Protein AF-A0AAQ2JKH9-F1 (afdb_monomer_lite)

Structure (mmCIF, N/CA/C/O backbone):
data_AF-A0AAQ2JKH9-F1
#
_entry.id   AF-A0AAQ2JKH9-F1
#
loop_
_atom_site.group_PDB
_atom_site.id
_atom_site.type_symbol
_atom_site.label_atom_id
_atom_site.label_alt_id
_atom_site.label_comp_id
_atom_site.label_asym_id
_atom_site.label_entity_id
_atom_site.label_seq_id
_atom_site.pdbx_PDB_ins_code
_atom_site.Cartn_x
_atom_site.Cartn_y
_atom_site.Cartn_z
_atom_site.occupancy
_atom_site.B_iso_or_equiv
_atom_site.auth_seq_id
_atom_site.auth_comp_id
_atom_site.auth_asym_id
_atom_site.auth_atom_id
_atom_site.pdbx_PDB_model_num
ATOM 1 N N . MET A 1 1 ? -1.095 31.215 -77.629 1.00 49.88 1 MET A N 1
ATOM 2 C CA . MET A 1 1 ? -0.410 30.015 -77.098 1.00 49.88 1 MET A CA 1
ATOM 3 C C . MET A 1 1 ? 1.066 30.360 -76.902 1.00 49.88 1 MET A C 1
ATOM 5 O O . MET A 1 1 ? 1.810 30.358 -77.873 1.00 49.88 1 MET A O 1
ATOM 9 N N . ALA A 1 2 ? 1.481 30.774 -75.700 1.00 58.94 2 ALA A N 1
ATOM 10 C CA . ALA A 1 2 ? 2.875 31.144 -75.434 1.00 58.94 2 ALA A CA 1
ATOM 11 C C . ALA A 1 2 ? 3.726 29.881 -75.223 1.00 58.94 2 ALA A C 1
ATOM 13 O O . ALA A 1 2 ? 3.415 29.053 -74.368 1.00 58.94 2 ALA A O 1
ATOM 14 N N . LYS A 1 3 ? 4.789 29.721 -76.018 1.00 60.88 3 LYS A N 1
ATOM 15 C CA . LYS A 1 3 ? 5.746 28.615 -75.902 1.00 60.88 3 LYS A CA 1
ATOM 16 C C . LYS A 1 3 ? 6.683 28.911 -74.730 1.00 60.88 3 LYS A C 1
ATOM 18 O O . LYS A 1 3 ? 7.557 29.765 -74.839 1.00 60.88 3 LYS A O 1
ATOM 23 N N . VAL A 1 4 ? 6.482 28.232 -73.604 1.00 70.62 4 VAL A N 1
ATOM 24 C CA . VAL A 1 4 ? 7.388 28.316 -72.450 1.00 70.62 4 VAL A CA 1
ATOM 25 C C . VAL A 1 4 ? 8.706 27.645 -72.834 1.00 70.62 4 VAL A C 1
ATOM 27 O O . VAL A 1 4 ? 8.784 26.422 -72.944 1.00 70.62 4 VAL A O 1
ATOM 30 N N . VAL A 1 5 ? 9.742 28.447 -73.075 1.00 69.62 5 VAL A N 1
ATOM 31 C CA . VAL A 1 5 ? 11.106 27.963 -73.314 1.00 69.62 5 VAL A CA 1
ATOM 32 C C . VAL A 1 5 ? 11.699 27.556 -71.966 1.00 69.62 5 VAL A C 1
ATOM 34 O O . VAL A 1 5 ? 12.159 28.391 -71.187 1.00 69.62 5 VAL A O 1
ATOM 37 N N . ARG A 1 6 ? 11.649 26.258 -71.659 1.00 71.31 6 ARG A N 1
ATOM 38 C CA . ARG A 1 6 ? 12.384 25.678 -70.529 1.00 71.31 6 ARG A CA 1
ATOM 39 C C . ARG A 1 6 ? 13.864 25.644 -70.914 1.00 71.31 6 ARG A C 1
ATOM 41 O O . ARG A 1 6 ? 14.226 24.981 -71.882 1.00 71.31 6 ARG A O 1
ATOM 48 N N . HIS A 1 7 ? 14.698 26.379 -70.187 1.00 67.50 7 HIS A N 1
ATOM 49 C CA . HIS A 1 7 ? 16.146 26.286 -70.340 1.00 67.50 7 HIS A CA 1
ATOM 50 C C . HIS A 1 7 ? 16.607 24.930 -69.779 1.00 67.50 7 HIS A C 1
ATOM 52 O O . HIS A 1 7 ? 16.208 24.600 -68.660 1.00 67.50 7 HIS A O 1
ATOM 58 N N . PRO A 1 8 ? 17.391 24.130 -70.522 1.00 66.75 8 PRO A N 1
ATOM 59 C CA . PRO A 1 8 ? 17.986 22.919 -69.973 1.00 66.75 8 PRO A CA 1
ATOM 60 C C . PRO A 1 8 ? 18.983 23.317 -68.878 1.00 66.75 8 PRO A C 1
ATOM 62 O O . PRO A 1 8 ? 19.862 24.146 -69.105 1.00 66.75 8 PRO A O 1
ATOM 65 N N . GLU A 1 9 ? 18.818 22.778 -67.672 1.00 69.69 9 GLU A N 1
ATOM 66 C CA . GLU A 1 9 ? 19.737 23.012 -66.559 1.00 69.69 9 GLU A CA 1
ATOM 67 C C . GLU A 1 9 ? 21.049 22.258 -66.830 1.00 69.69 9 GLU A C 1
ATOM 69 O O . GLU A 1 9 ? 21.077 21.032 -66.857 1.00 69.69 9 GLU A O 1
ATOM 74 N N . THR A 1 10 ? 22.140 22.988 -67.071 1.00 61.09 10 THR A N 1
ATOM 75 C CA . THR A 1 10 ? 23.446 22.437 -67.483 1.00 61.09 10 THR A CA 1
ATOM 76 C C . THR A 1 10 ? 24.417 22.234 -66.323 1.00 61.09 10 THR A C 1
ATOM 78 O O . THR A 1 10 ? 25.634 22.257 -66.518 1.00 61.09 10 THR A O 1
ATOM 81 N N . ARG A 1 11 ? 23.926 22.087 -65.090 1.00 67.88 11 ARG A N 1
ATOM 82 C CA . ARG A 1 11 ? 24.802 21.851 -63.941 1.00 67.88 11 ARG A CA 1
ATOM 83 C C . ARG A 1 11 ? 24.907 20.356 -63.674 1.00 67.88 11 ARG A C 1
ATOM 85 O O . ARG A 1 11 ? 24.299 19.839 -62.745 1.00 67.88 11 ARG A O 1
ATOM 92 N N . ASP A 1 12 ? 25.698 19.678 -64.505 1.00 70.75 12 ASP A N 1
ATOM 93 C CA . ASP A 1 12 ? 26.050 18.277 -64.280 1.00 70.75 12 ASP A CA 1
ATOM 94 C C . ASP A 1 12 ? 26.749 18.153 -62.927 1.00 70.75 12 ASP A C 1
ATOM 96 O O . ASP A 1 12 ? 27.802 18.751 -62.678 1.00 70.75 12 ASP A O 1
ATOM 100 N N . VAL A 1 13 ? 26.133 17.405 -62.017 1.00 75.56 13 VAL A N 1
ATOM 101 C CA . VAL A 1 13 ? 26.719 17.123 -60.713 1.00 75.56 13 VAL A CA 1
ATOM 102 C C . VAL A 1 13 ? 27.866 16.150 -60.935 1.00 75.56 13 VAL A C 1
ATOM 104 O O . VAL A 1 13 ? 27.685 15.067 -61.485 1.00 75.56 13 VAL A O 1
ATOM 107 N N . TRP A 1 14 ? 29.072 16.535 -60.520 1.00 81.56 14 TRP A N 1
ATOM 108 C CA . TRP A 1 14 ? 30.266 15.738 -60.777 1.00 81.56 14 TRP A CA 1
ATOM 109 C C . TRP A 1 14 ? 30.129 14.386 -60.058 1.00 81.56 14 TRP A C 1
ATOM 111 O O . TRP A 1 14 ? 30.063 14.377 -58.825 1.00 81.56 14 TRP A O 1
ATOM 121 N N . PRO A 1 15 ? 30.136 13.238 -60.768 1.00 85.88 15 PRO A N 1
ATOM 122 C CA . PRO A 1 15 ? 29.856 11.935 -60.155 1.00 85.88 15 PRO A CA 1
ATOM 123 C C . PRO A 1 15 ? 30.804 11.613 -58.997 1.00 85.88 15 PRO A C 1
ATOM 125 O O . PRO A 1 15 ? 30.413 11.052 -57.979 1.00 85.88 15 PRO A O 1
ATOM 128 N N . ARG A 1 16 ? 32.061 12.050 -59.117 1.00 85.38 16 ARG A N 1
ATOM 129 C CA . ARG A 1 16 ? 33.077 11.911 -58.069 1.00 85.38 16 ARG A CA 1
ATOM 130 C C . ARG A 1 16 ? 32.739 12.716 -56.815 1.00 85.38 16 ARG A C 1
ATOM 132 O O . ARG A 1 16 ? 32.966 12.224 -55.718 1.00 85.38 16 ARG A O 1
ATOM 139 N N . ALA A 1 17 ? 32.178 13.917 -56.961 1.00 88.00 17 ALA A N 1
ATOM 140 C CA . ALA A 1 17 ? 31.756 14.729 -55.823 1.00 88.00 17 ALA A CA 1
ATOM 141 C C . ALA A 1 17 ? 30.581 14.072 -55.083 1.00 88.00 17 ALA A C 1
ATOM 143 O O . ALA A 1 17 ? 30.602 14.005 -53.859 1.00 88.00 17 ALA A O 1
ATOM 144 N N . LEU A 1 18 ? 29.617 13.502 -55.815 1.00 91.12 18 LEU A N 1
ATOM 145 C CA . LEU A 1 18 ? 28.527 12.708 -55.234 1.00 91.12 18 LEU A CA 1
ATOM 146 C C . LEU A 1 18 ? 29.049 11.505 -54.436 1.00 91.12 18 LEU A C 1
ATOM 148 O O . LEU A 1 18 ? 28.623 11.293 -53.303 1.00 91.12 18 LEU A O 1
ATOM 152 N N . VAL A 1 19 ? 30.004 10.753 -54.993 1.00 94.12 19 VAL A N 1
ATOM 153 C CA . VAL A 1 19 ? 30.610 9.597 -54.308 1.00 94.12 19 VAL A CA 1
ATOM 154 C C . VAL A 1 19 ? 31.387 10.027 -53.063 1.00 94.12 19 VAL A C 1
ATOM 156 O O . VAL A 1 19 ? 31.245 9.401 -52.017 1.00 94.12 19 VAL A O 1
ATOM 159 N N . LEU A 1 20 ? 32.171 11.108 -53.140 1.00 94.62 20 LEU A N 1
ATOM 160 C CA . LEU A 1 20 ? 32.929 11.625 -51.996 1.00 94.62 20 LEU A CA 1
ATOM 161 C C . LEU A 1 20 ? 32.013 12.123 -50.873 1.00 94.62 20 LEU A C 1
ATOM 163 O O . LEU A 1 20 ? 32.274 11.829 -49.710 1.00 94.62 20 LEU A O 1
ATOM 167 N N . ILE A 1 21 ? 30.925 12.827 -51.204 1.00 95.50 21 ILE A N 1
ATOM 168 C CA . ILE A 1 21 ? 29.936 13.286 -50.217 1.00 95.50 21 ILE A CA 1
ATOM 169 C C . ILE A 1 21 ? 29.216 12.091 -49.586 1.00 95.50 21 ILE A C 1
ATOM 171 O O . ILE A 1 21 ? 29.082 12.039 -48.365 1.00 95.50 21 ILE A O 1
ATOM 175 N N . GLY A 1 22 ? 28.793 11.111 -50.390 1.00 95.38 22 GLY A N 1
ATOM 176 C CA . GLY A 1 22 ? 28.137 9.903 -49.889 1.00 95.38 22 GLY A CA 1
ATOM 177 C C . GLY A 1 22 ? 29.041 9.087 -48.963 1.00 95.38 22 GLY A C 1
ATOM 178 O O . GLY A 1 22 ? 28.618 8.677 -47.883 1.00 95.38 22 GLY A O 1
ATOM 179 N N . LEU A 1 23 ? 30.309 8.909 -49.341 1.00 97.31 23 LEU A N 1
ATOM 180 C CA . LEU A 1 23 ? 31.299 8.226 -48.511 1.00 97.31 23 LEU A CA 1
ATOM 181 C C . LEU A 1 23 ? 31.601 9.017 -47.234 1.00 97.31 23 LEU A C 1
ATOM 183 O O . LEU A 1 23 ? 31.649 8.431 -46.155 1.00 97.31 23 LEU A O 1
ATOM 187 N N . GLY A 1 24 ? 31.737 10.340 -47.333 1.00 97.38 24 GLY A N 1
ATOM 188 C CA . GLY A 1 24 ? 31.913 11.219 -46.179 1.00 97.38 24 GLY A CA 1
ATOM 189 C C . GLY A 1 24 ? 30.749 11.124 -45.191 1.00 97.38 24 GLY A C 1
ATOM 190 O O . GLY A 1 24 ? 30.980 11.004 -43.990 1.00 97.38 24 GLY A O 1
ATOM 191 N N . LEU A 1 25 ? 29.507 11.093 -45.685 1.00 97.50 25 LEU A N 1
ATOM 192 C CA . LEU A 1 25 ? 28.315 10.909 -44.858 1.00 97.50 25 LEU A CA 1
ATOM 193 C C . LEU A 1 25 ? 28.319 9.543 -44.160 1.00 97.50 25 LEU A C 1
ATOM 195 O O . LEU A 1 25 ? 28.055 9.475 -42.963 1.00 97.50 25 LEU A O 1
ATOM 199 N N . LEU A 1 26 ? 28.656 8.463 -44.872 1.00 97.56 26 LEU A N 1
ATOM 200 C CA . LEU A 1 26 ? 28.744 7.124 -44.279 1.00 97.56 26 LEU A CA 1
ATOM 201 C C . LEU A 1 26 ? 29.812 7.048 -43.184 1.00 97.56 26 LEU A C 1
ATOM 203 O O . LEU A 1 26 ? 29.546 6.512 -42.109 1.00 97.56 26 LEU A O 1
ATOM 207 N N . VAL A 1 27 ? 30.995 7.615 -43.429 1.00 97.75 27 VAL A N 1
ATOM 208 C CA . VAL A 1 27 ? 32.074 7.676 -42.433 1.00 97.75 27 VAL A CA 1
ATOM 209 C C . VAL A 1 27 ? 31.645 8.508 -41.227 1.00 97.75 27 VAL A C 1
ATOM 211 O O . VAL A 1 27 ? 31.846 8.080 -40.093 1.00 97.75 27 VAL A O 1
ATOM 214 N N . PHE A 1 28 ? 31.005 9.657 -41.446 1.00 97.12 28 PHE A N 1
ATOM 215 C CA . PHE A 1 28 ? 30.484 10.494 -40.368 1.00 97.12 28 PHE A CA 1
ATOM 216 C C . PHE A 1 28 ? 29.455 9.749 -39.507 1.00 97.12 28 PHE A C 1
ATOM 218 O O . PHE A 1 28 ? 29.570 9.752 -38.284 1.00 97.12 28 PHE A O 1
ATOM 225 N N . LEU A 1 29 ? 28.493 9.057 -40.126 1.00 97.25 29 LEU A N 1
ATOM 226 C CA . LEU A 1 29 ? 27.499 8.252 -39.410 1.00 97.25 29 LEU A CA 1
ATOM 227 C C . LEU A 1 29 ? 28.149 7.107 -38.623 1.00 97.25 29 LEU A C 1
ATOM 229 O O . LEU A 1 29 ? 27.764 6.858 -37.482 1.00 97.25 29 LEU A O 1
ATOM 233 N N . ALA A 1 30 ? 29.155 6.441 -39.196 1.00 96.00 30 ALA A N 1
ATOM 234 C CA . ALA A 1 30 ? 29.891 5.378 -38.519 1.00 96.00 30 ALA A CA 1
ATOM 235 C C . ALA A 1 30 ? 30.669 5.903 -37.302 1.00 96.00 30 ALA A C 1
ATOM 237 O O . ALA A 1 30 ? 30.610 5.301 -36.231 1.00 96.00 30 ALA A O 1
ATOM 238 N N . LEU A 1 31 ? 31.352 7.044 -37.438 1.00 96.44 31 LEU A N 1
ATOM 239 C CA . LEU A 1 31 ? 32.062 7.693 -36.335 1.00 96.44 31 LEU A CA 1
ATOM 240 C C . LEU A 1 31 ? 31.099 8.192 -35.255 1.00 96.44 31 LEU A C 1
ATOM 242 O O . LEU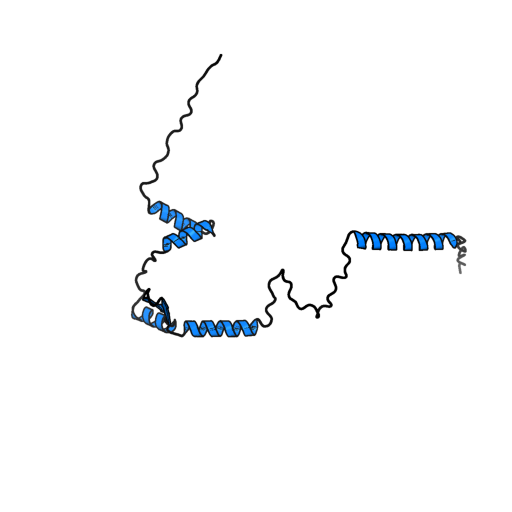 A 1 31 ? 31.381 8.017 -34.073 1.00 96.44 31 LEU A O 1
ATOM 246 N N . ALA A 1 32 ? 29.953 8.760 -35.635 1.00 94.75 32 ALA A N 1
ATOM 247 C CA . ALA A 1 32 ? 28.9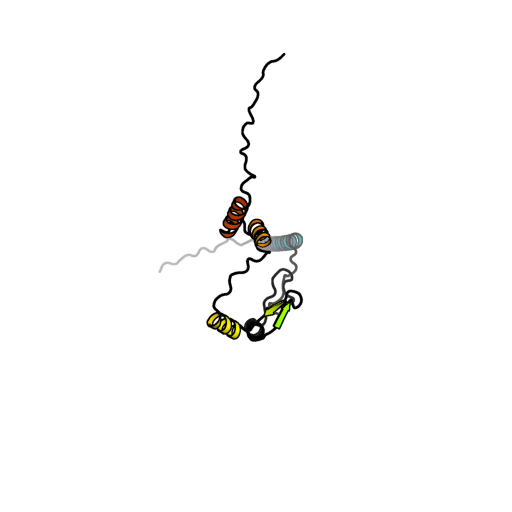21 9.182 -34.693 1.00 94.75 32 ALA A CA 1
ATOM 248 C C . ALA A 1 32 ? 28.335 7.988 -33.924 1.00 94.75 32 ALA A C 1
ATOM 250 O O . ALA A 1 32 ? 28.211 8.050 -32.703 1.00 94.75 32 ALA A O 1
ATOM 251 N N . ALA A 1 33 ? 28.039 6.877 -34.607 1.00 90.56 33 ALA A N 1
ATOM 252 C CA . ALA A 1 33 ? 27.563 5.649 -33.975 1.00 90.56 33 ALA A CA 1
ATOM 253 C C . ALA A 1 33 ? 28.622 5.020 -33.055 1.00 90.56 33 ALA A C 1
ATOM 255 O O . ALA A 1 33 ? 28.285 4.532 -31.979 1.00 90.56 33 ALA A O 1
ATOM 256 N N . LEU A 1 34 ? 29.901 5.059 -33.447 1.00 92.31 34 LEU A N 1
ATOM 257 C CA . LEU A 1 34 ? 31.009 4.587 -32.619 1.00 92.31 34 LEU A CA 1
ATOM 258 C C . LEU A 1 34 ? 31.211 5.479 -31.389 1.00 92.31 34 LEU A C 1
ATOM 260 O O . LEU A 1 34 ? 31.348 4.967 -30.285 1.00 92.31 34 LEU A O 1
ATOM 264 N N . GLY A 1 35 ? 31.178 6.801 -31.554 1.00 92.75 35 GLY A N 1
ATOM 265 C CA . GLY A 1 35 ? 31.226 7.749 -30.443 1.00 92.75 35 GLY A CA 1
ATOM 266 C C . GLY A 1 35 ? 30.063 7.534 -29.478 1.00 92.75 35 GLY A C 1
ATOM 267 O O . GLY A 1 35 ? 30.278 7.430 -28.274 1.00 92.75 35 GLY A O 1
ATOM 268 N N . LEU A 1 36 ? 28.847 7.356 -30.007 1.00 89.38 36 LEU A N 1
ATOM 269 C CA . LEU A 1 36 ? 27.671 7.027 -29.208 1.00 89.38 36 LEU A CA 1
ATOM 270 C C . LEU A 1 36 ? 27.867 5.708 -28.448 1.00 89.38 36 LEU A C 1
ATOM 272 O O . LEU A 1 36 ? 27.582 5.664 -27.262 1.00 89.38 36 LEU A O 1
ATOM 276 N N . ARG A 1 37 ? 28.414 4.673 -29.095 1.00 84.56 37 ARG A N 1
ATOM 277 C CA . ARG A 1 37 ? 28.757 3.378 -28.480 1.00 84.56 37 ARG A CA 1
ATOM 278 C C . ARG A 1 37 ? 29.814 3.465 -27.378 1.00 84.56 37 ARG A C 1
ATOM 280 O O . ARG A 1 37 ? 29.788 2.643 -26.473 1.00 84.56 37 ARG A O 1
ATOM 287 N N . LEU A 1 38 ? 30.781 4.372 -27.503 1.00 88.69 38 LEU A N 1
ATOM 288 C CA . LEU A 1 38 ? 31.884 4.515 -26.548 1.00 88.69 38 LEU A CA 1
ATOM 289 C C . LEU A 1 38 ? 31.504 5.389 -25.348 1.00 88.69 38 LEU A C 1
ATOM 291 O O . LEU A 1 38 ? 32.011 5.172 -24.253 1.00 88.69 38 LEU A O 1
ATOM 295 N N . ILE A 1 39 ? 30.645 6.387 -25.564 1.00 88.62 39 ILE A N 1
ATOM 296 C CA . ILE A 1 39 ? 30.207 7.338 -24.533 1.00 88.62 39 ILE A CA 1
ATOM 297 C C . ILE A 1 39 ? 28.985 6.808 -23.786 1.00 88.62 39 ILE A C 1
ATOM 299 O O . ILE A 1 39 ? 28.887 6.953 -22.570 1.00 88.62 39 ILE A O 1
ATOM 303 N N . PHE A 1 40 ? 28.049 6.206 -24.515 1.00 82.00 40 PHE A N 1
ATOM 304 C CA . PHE A 1 40 ? 26.832 5.632 -23.969 1.00 82.00 40 PHE A CA 1
ATOM 305 C C . PHE A 1 40 ? 26.922 4.116 -24.066 1.00 82.00 40 PHE A C 1
ATOM 307 O O . PHE A 1 40 ? 27.247 3.570 -25.123 1.00 82.00 40 PHE A O 1
ATOM 314 N N . ASP A 1 41 ? 26.576 3.427 -22.982 1.00 73.56 41 ASP A N 1
ATOM 315 C CA . ASP A 1 41 ? 26.346 1.988 -23.024 1.00 73.56 41 ASP A CA 1
ATOM 316 C C . ASP A 1 41 ? 25.085 1.722 -23.862 1.00 73.56 41 ASP A C 1
ATOM 318 O O . ASP A 1 41 ? 23.963 1.655 -23.370 1.00 73.56 41 ASP A O 1
ATOM 322 N N . THR A 1 42 ? 25.267 1.664 -25.183 1.00 70.38 42 THR A N 1
ATOM 323 C CA . THR A 1 42 ? 24.216 1.376 -26.175 1.00 70.38 42 THR A CA 1
ATOM 324 C C . THR A 1 42 ? 23.841 -0.106 -26.192 1.00 70.38 42 THR A C 1
ATOM 326 O O . THR A 1 42 ? 23.378 -0.618 -27.218 1.00 70.38 42 THR A O 1
ATOM 329 N N . ALA A 1 43 ? 24.042 -0.812 -25.072 1.00 71.69 43 ALA A N 1
ATOM 330 C CA . ALA A 1 43 ? 23.378 -2.074 -24.827 1.00 71.69 43 ALA A CA 1
ATOM 331 C C . ALA A 1 43 ? 21.883 -1.876 -25.134 1.00 71.69 43 ALA A C 1
ATOM 333 O O . ALA A 1 43 ? 21.257 -0.957 -24.595 1.00 71.69 43 ALA A O 1
ATOM 334 N N . PRO A 1 44 ? 21.304 -2.658 -26.060 1.00 64.44 44 PRO A N 1
ATOM 335 C CA . PRO A 1 44 ? 19.898 -2.524 -26.387 1.00 64.44 44 PRO A CA 1
ATOM 336 C C . PRO A 1 44 ? 19.093 -2.760 -25.107 1.00 64.44 44 PRO A C 1
ATOM 338 O O . PRO A 1 44 ? 19.040 -3.878 -24.600 1.00 64.44 44 PRO A O 1
ATOM 341 N N . PHE A 1 45 ? 18.463 -1.704 -24.586 1.00 61.59 45 PHE A N 1
ATOM 342 C CA . PHE A 1 45 ? 17.537 -1.769 -23.455 1.00 61.59 45 PHE A CA 1
ATOM 343 C C . PHE A 1 45 ? 16.200 -2.367 -23.924 1.00 61.59 45 PHE A C 1
ATOM 345 O O . PHE A 1 45 ? 15.132 -1.784 -23.805 1.00 61.59 45 PHE A O 1
ATOM 352 N N . TRP A 1 46 ? 16.243 -3.542 -24.539 1.00 49.53 46 TRP A N 1
ATOM 353 C CA . TRP A 1 46 ? 15.042 -4.278 -24.888 1.00 49.53 46 TRP A CA 1
ATOM 354 C C . TRP A 1 46 ? 14.806 -5.360 -23.849 1.00 49.53 46 TRP A C 1
ATOM 356 O O . TRP A 1 46 ? 15.479 -6.389 -23.834 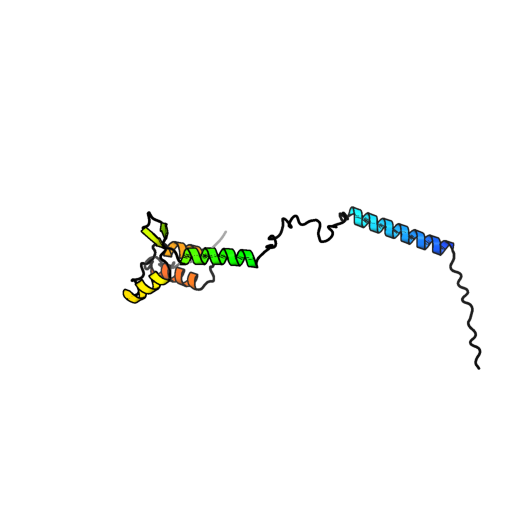1.00 49.53 46 TRP A O 1
ATOM 366 N N . PRO A 1 47 ? 13.733 -5.191 -23.079 1.00 56.47 47 PRO A N 1
ATOM 367 C CA . PRO A 1 47 ? 12.747 -6.233 -23.013 1.00 56.47 47 PRO A CA 1
ATOM 368 C C . PRO A 1 47 ? 11.532 -5.782 -23.813 1.00 56.47 47 PRO A C 1
ATOM 370 O O . PRO A 1 47 ? 10.945 -4.730 -23.564 1.00 56.47 47 PRO A O 1
ATOM 373 N N . LEU A 1 48 ? 11.151 -6.607 -24.788 1.00 58.62 48 LEU A N 1
ATOM 374 C CA . LEU A 1 48 ? 9.787 -6.634 -25.300 1.00 58.62 48 LEU A CA 1
ATOM 375 C C . LEU A 1 48 ? 8.856 -6.586 -24.083 1.00 58.62 48 LEU A C 1
ATOM 377 O O . LEU A 1 48 ? 9.038 -7.370 -23.145 1.00 58.62 48 LEU A O 1
ATOM 381 N N . ALA A 1 49 ? 7.917 -5.641 -24.071 1.00 52.56 49 ALA A N 1
ATOM 382 C CA . ALA A 1 49 ? 6.882 -5.571 -23.051 1.00 52.56 49 ALA A CA 1
ATOM 383 C C . ALA A 1 49 ? 6.198 -6.948 -22.965 1.00 52.56 49 ALA A C 1
ATOM 385 O O . ALA A 1 49 ? 5.436 -7.316 -23.855 1.00 52.56 49 ALA A O 1
ATOM 386 N N . GLY A 1 50 ? 6.560 -7.744 -21.953 1.00 54.50 50 GLY A N 1
ATOM 387 C CA . GLY A 1 50 ? 6.070 -9.113 -21.775 1.00 54.50 50 GLY A CA 1
ATOM 388 C C . GLY A 1 50 ? 7.088 -10.159 -21.302 1.00 54.50 50 GLY A C 1
ATOM 389 O O . GLY A 1 50 ? 6.654 -11.146 -20.720 1.00 54.50 50 GLY A O 1
ATOM 390 N N . THR A 1 51 ? 8.407 -9.979 -21.479 1.00 50.66 51 THR A N 1
ATOM 391 C CA . THR A 1 51 ? 9.384 -11.057 -21.152 1.00 50.66 51 THR A CA 1
ATOM 392 C C . THR A 1 51 ? 10.435 -10.720 -20.094 1.00 50.66 51 THR A C 1
ATOM 394 O O . THR A 1 51 ? 11.370 -11.488 -19.899 1.00 50.66 51 THR A O 1
ATOM 397 N N . GLN A 1 52 ? 10.269 -9.618 -19.363 1.00 48.38 52 GLN A N 1
ATOM 398 C CA . GLN A 1 52 ? 10.984 -9.375 -18.104 1.00 48.38 52 GLN A CA 1
ATOM 399 C C . GLN A 1 52 ? 9.987 -8.867 -17.058 1.00 48.38 52 GLN A C 1
ATOM 401 O O . GLN A 1 52 ? 9.950 -7.691 -16.716 1.00 48.38 52 GLN A O 1
ATOM 406 N N . MET A 1 53 ? 9.145 -9.776 -16.570 1.00 48.94 53 MET A N 1
ATOM 407 C CA . MET A 1 53 ? 8.328 -9.598 -15.362 1.00 48.94 53 MET A CA 1
ATOM 408 C C . MET A 1 53 ? 9.115 -9.971 -14.096 1.00 48.94 53 MET A C 1
ATOM 410 O O . MET A 1 53 ? 8.540 -10.372 -13.094 1.00 48.94 53 MET A O 1
ATOM 414 N N . ASN A 1 54 ? 10.441 -9.822 -14.108 1.00 53.00 54 ASN A N 1
ATOM 415 C CA . ASN A 1 54 ? 11.175 -9.707 -12.856 1.00 53.00 54 ASN A CA 1
ATOM 416 C C . ASN A 1 54 ? 11.064 -8.244 -12.451 1.00 53.00 54 ASN A C 1
ATOM 418 O O . ASN A 1 54 ? 11.722 -7.386 -13.038 1.00 53.00 54 ASN A O 1
ATOM 422 N N . GLY A 1 55 ? 10.125 -7.987 -11.536 1.00 55.47 55 GLY A N 1
ATOM 423 C CA . GLY A 1 55 ? 9.751 -6.664 -11.059 1.00 55.47 55 GLY A CA 1
ATOM 424 C C . GLY A 1 55 ? 10.964 -5.764 -10.879 1.00 55.47 55 GLY A C 1
ATOM 425 O O . GLY A 1 55 ? 11.986 -6.184 -10.337 1.00 55.47 55 GLY A O 1
ATOM 426 N N . SER A 1 56 ? 10.847 -4.529 -11.364 1.00 53.94 56 SER A N 1
ATOM 427 C CA . SER A 1 56 ? 11.817 -3.472 -11.099 1.00 53.94 56 SER A CA 1
ATOM 428 C C . SER A 1 56 ? 12.171 -3.490 -9.613 1.00 53.94 56 SER A C 1
ATOM 430 O O . SER A 1 56 ? 11.376 -3.059 -8.785 1.00 53.94 56 SER A O 1
ATOM 432 N N . ALA A 1 57 ? 13.373 -3.961 -9.274 1.00 59.25 57 ALA A N 1
ATOM 433 C CA . ALA A 1 57 ? 13.869 -4.023 -7.898 1.00 59.25 57 ALA A CA 1
ATOM 434 C C . ALA A 1 57 ? 13.983 -2.629 -7.237 1.00 59.25 57 ALA A C 1
ATOM 436 O O . ALA A 1 57 ? 14.291 -2.522 -6.055 1.00 59.25 57 ALA A O 1
ATOM 437 N N . ALA A 1 58 ? 13.740 -1.562 -8.004 1.00 63.12 58 ALA A N 1
ATOM 438 C CA . ALA A 1 58 ? 13.816 -0.168 -7.589 1.00 63.12 58 ALA A CA 1
ATOM 439 C C . ALA A 1 58 ? 12.443 0.514 -7.391 1.00 63.12 58 ALA A C 1
ATOM 441 O O . ALA A 1 58 ? 12.409 1.717 -7.143 1.00 63.12 58 ALA A O 1
ATOM 442 N N . GLY A 1 59 ? 11.317 -0.204 -7.506 1.00 63.09 59 GLY A N 1
ATOM 443 C CA . GLY A 1 59 ? 9.977 0.362 -7.308 1.00 63.09 59 GLY A CA 1
ATOM 444 C C . GLY A 1 59 ? 9.044 -0.575 -6.537 1.00 63.09 59 GLY A C 1
ATOM 445 O O . GLY A 1 59 ? 9.293 -1.780 -6.501 1.00 63.09 59 GLY A O 1
ATOM 446 N N . PRO A 1 60 ? 7.976 -0.054 -5.902 1.00 72.69 60 PRO A N 1
ATOM 447 C CA . PRO A 1 60 ? 6.963 -0.909 -5.293 1.00 72.69 60 PRO A CA 1
ATOM 448 C C . PRO A 1 60 ? 6.382 -1.839 -6.365 1.00 72.69 60 PRO A C 1
ATOM 450 O O . PRO A 1 60 ? 6.004 -1.382 -7.447 1.00 72.69 60 PRO A O 1
ATOM 453 N N . ALA A 1 61 ? 6.352 -3.142 -6.078 1.00 74.25 61 ALA A N 1
ATOM 454 C CA . ALA A 1 61 ? 5.753 -4.119 -6.976 1.00 74.25 61 ALA A CA 1
ATOM 455 C C . ALA A 1 61 ? 4.279 -3.763 -7.214 1.00 74.25 61 ALA A C 1
ATOM 457 O O . ALA A 1 61 ? 3.571 -3.358 -6.288 1.00 74.25 61 ALA A O 1
ATOM 458 N N . LEU A 1 62 ? 3.828 -3.893 -8.462 1.00 78.50 62 LEU A N 1
ATOM 459 C CA . LEU A 1 62 ? 2.420 -3.715 -8.784 1.00 78.50 62 LEU A CA 1
ATOM 460 C C . LEU A 1 62 ? 1.634 -4.865 -8.145 1.00 78.50 62 LEU A C 1
ATOM 462 O O . LEU A 1 62 ? 2.009 -6.023 -8.300 1.00 78.50 62 LEU A O 1
ATOM 466 N N . GLN A 1 63 ? 0.567 -4.545 -7.416 1.00 77.75 63 GLN A N 1
ATOM 467 C CA . GLN A 1 63 ? -0.319 -5.553 -6.841 1.00 77.75 63 GLN A CA 1
ATOM 468 C C . GLN A 1 63 ? -1.098 -6.256 -7.960 1.00 77.75 63 GLN A C 1
ATOM 470 O O . GLN A 1 63 ? -1.810 -5.594 -8.717 1.00 77.75 63 GLN A O 1
ATOM 475 N N . ASP A 1 64 ? -0.975 -7.582 -8.051 1.00 82.25 64 ASP A N 1
ATOM 476 C CA . ASP A 1 64 ? -1.536 -8.370 -9.157 1.00 82.25 64 ASP A CA 1
ATOM 477 C C . ASP A 1 64 ? -3.076 -8.422 -9.136 1.00 82.25 64 ASP A C 1
ATOM 479 O O . ASP A 1 64 ? -3.721 -8.281 -10.176 1.00 82.25 64 ASP A O 1
ATOM 483 N N . PHE A 1 65 ? -3.684 -8.593 -7.952 1.00 85.38 65 PHE A N 1
ATOM 484 C CA . PHE A 1 65 ? -5.133 -8.796 -7.793 1.00 85.38 65 PHE A CA 1
ATOM 485 C C . PHE A 1 65 ? -5.741 -7.924 -6.680 1.00 85.38 65 PHE A C 1
ATOM 487 O O . PHE A 1 65 ? -6.288 -8.444 -5.703 1.00 85.38 65 PHE A O 1
ATOM 494 N N . PRO A 1 66 ? -5.746 -6.587 -6.833 1.00 86.31 66 PRO A N 1
ATOM 495 C CA . PRO A 1 66 ? -6.145 -5.666 -5.765 1.00 86.31 66 PRO A CA 1
ATOM 496 C C . PRO A 1 66 ? -7.571 -5.906 -5.241 1.00 86.31 66 PRO A C 1
ATOM 498 O O . PRO A 1 66 ? -7.835 -5.724 -4.056 1.00 86.31 66 PRO A O 1
ATOM 501 N N . GLY A 1 67 ? -8.503 -6.343 -6.097 1.00 90.94 67 GLY A N 1
ATOM 502 C CA . GLY A 1 67 ? -9.885 -6.621 -5.689 1.00 90.94 67 GLY A CA 1
ATOM 503 C C . GLY A 1 67 ? -10.034 -7.863 -4.805 1.00 90.94 67 GLY A C 1
ATOM 504 O O . GLY A 1 67 ? -10.796 -7.837 -3.840 1.00 90.94 67 GLY A O 1
ATOM 505 N N . ALA A 1 68 ? -9.301 -8.937 -5.115 1.00 90.94 68 ALA A N 1
ATOM 506 C CA . ALA A 1 68 ? -9.330 -10.166 -4.325 1.00 90.94 68 ALA A CA 1
ATOM 507 C C . ALA A 1 68 ? -8.631 -9.957 -2.977 1.00 90.94 68 ALA A C 1
ATOM 509 O O . ALA A 1 68 ? -9.181 -10.318 -1.937 1.00 90.94 68 ALA A O 1
ATOM 510 N N . ASP A 1 69 ? -7.479 -9.287 -2.994 1.00 89.25 69 ASP A N 1
ATOM 511 C CA . ASP A 1 69 ? -6.712 -8.977 -1.790 1.00 89.25 69 ASP A CA 1
ATOM 512 C C . ASP A 1 69 ? -7.511 -8.085 -0.835 1.00 89.25 69 ASP A C 1
ATOM 514 O O . ASP A 1 69 ? -7.583 -8.362 0.362 1.00 89.25 69 ASP A O 1
ATOM 518 N N . LEU A 1 70 ? -8.197 -7.063 -1.361 1.00 93.75 70 LEU A N 1
ATOM 519 C CA . LEU A 1 70 ? -9.065 -6.204 -0.557 1.00 93.75 70 LEU A CA 1
ATOM 520 C C . LEU A 1 70 ? -10.238 -6.979 0.059 1.00 93.75 70 LEU A C 1
ATOM 522 O O . LEU A 1 70 ? -10.606 -6.720 1.202 1.00 93.75 70 LEU A O 1
ATOM 526 N N . ALA A 1 71 ? -10.841 -7.916 -0.677 1.00 94.31 71 ALA A N 1
ATOM 527 C CA . ALA A 1 71 ? -11.940 -8.729 -0.158 1.00 94.31 71 ALA A CA 1
ATOM 528 C C . ALA A 1 71 ? -11.480 -9.648 0.984 1.00 94.31 71 ALA A C 1
ATOM 530 O O . ALA A 1 71 ? -12.165 -9.754 2.001 1.00 94.31 71 ALA A O 1
ATOM 531 N N . VAL A 1 72 ? -10.306 -10.269 0.840 1.00 93.81 72 VAL A N 1
ATOM 532 C CA . VAL A 1 72 ? -9.694 -11.096 1.890 1.00 93.81 72 VAL A CA 1
ATOM 533 C C . VAL A 1 72 ? -9.352 -10.249 3.111 1.00 93.81 72 VAL A C 1
ATOM 535 O O . VAL A 1 72 ? -9.669 -10.647 4.230 1.00 93.81 72 VAL A O 1
ATOM 538 N N . PHE A 1 73 ? -8.757 -9.074 2.902 1.00 93.88 73 PHE A N 1
ATOM 539 C CA . PHE A 1 73 ? -8.412 -8.148 3.975 1.00 93.88 73 PHE A CA 1
ATOM 540 C C . PHE A 1 73 ? -9.651 -7.720 4.771 1.00 93.88 73 PHE A C 1
ATOM 542 O O . PHE A 1 73 ? -9.698 -7.917 5.981 1.00 93.88 73 PHE A O 1
ATOM 549 N N . ARG A 1 74 ? -10.708 -7.263 4.089 1.00 94.62 74 ARG A N 1
ATOM 550 C CA . ARG A 1 74 ? -11.976 -6.893 4.741 1.00 94.62 74 ARG A CA 1
ATOM 551 C C . ARG A 1 74 ? -12.591 -8.051 5.517 1.00 94.62 74 ARG A C 1
ATOM 553 O O . ARG A 1 74 ? -13.064 -7.868 6.629 1.00 94.62 74 ARG A O 1
ATOM 560 N N . GLN A 1 75 ? -12.544 -9.263 4.965 1.00 93.94 75 GLN A N 1
ATOM 561 C CA . GLN A 1 75 ? -13.056 -10.438 5.664 1.00 93.94 75 GLN A CA 1
ATOM 562 C C . GLN A 1 75 ? -12.267 -10.742 6.947 1.00 93.94 75 GLN A C 1
ATOM 564 O O . GLN A 1 75 ? -12.842 -11.234 7.918 1.00 93.94 75 GLN A O 1
ATOM 569 N N . GLN A 1 76 ? -10.955 -10.503 6.956 1.00 92.44 76 GLN A N 1
ATOM 570 C CA . GLN A 1 76 ? -10.137 -10.653 8.159 1.00 92.44 76 GLN A CA 1
ATOM 571 C C . GLN A 1 76 ? -10.503 -9.595 9.203 1.00 92.44 76 GLN A C 1
ATOM 573 O O . GLN A 1 76 ? -10.739 -9.960 10.355 1.00 92.44 76 GLN A O 1
ATOM 578 N N . GLU A 1 77 ? -10.646 -8.332 8.793 1.00 93.19 77 GLU A N 1
ATOM 579 C CA . GLU A 1 77 ? -11.095 -7.246 9.672 1.00 93.19 77 GLU A CA 1
ATOM 580 C C . GLU A 1 77 ? -12.464 -7.554 10.293 1.00 93.19 77 GLU A C 1
ATOM 582 O O . GLU A 1 77 ? -12.609 -7.529 11.514 1.00 93.19 77 GLU A O 1
ATOM 587 N N . ASP A 1 78 ? -13.451 -7.943 9.483 1.00 91.19 78 ASP A N 1
ATOM 588 C CA . ASP A 1 78 ? -14.804 -8.255 9.958 1.00 91.19 78 ASP A CA 1
ATOM 589 C C . ASP A 1 78 ? -14.806 -9.385 10.999 1.00 91.19 78 ASP A C 1
ATOM 591 O O . ASP A 1 78 ? -15.542 -9.337 11.989 1.00 91.19 78 ASP A O 1
ATOM 595 N N . ARG A 1 79 ? -13.955 -10.404 10.813 1.00 88.25 79 ARG A N 1
ATOM 596 C CA . ARG A 1 79 ? -13.803 -11.490 11.793 1.00 88.25 79 ARG A CA 1
ATOM 597 C C . ARG A 1 79 ? -13.239 -10.968 13.104 1.00 88.25 79 ARG A C 1
ATOM 599 O O . ARG A 1 79 ? -13.782 -11.303 14.150 1.00 88.25 79 ARG A O 1
ATOM 606 N N . GLU A 1 80 ? -12.191 -10.150 13.048 1.00 88.56 80 GLU A N 1
ATOM 607 C CA . GLU A 1 80 ? -11.557 -9.570 14.231 1.00 88.56 80 GLU A CA 1
ATOM 608 C C . GLU A 1 80 ? -12.484 -8.643 15.028 1.00 88.56 80 GLU A C 1
ATOM 610 O O . GLU A 1 80 ? -12.388 -8.596 16.257 1.00 88.56 80 GLU A O 1
ATOM 615 N N . LEU A 1 81 ? -13.372 -7.912 14.349 1.00 90.25 81 LEU A N 1
ATOM 616 C CA . LEU A 1 81 ? -14.344 -7.006 14.969 1.00 90.25 81 LEU A CA 1
ATOM 617 C C . LEU A 1 81 ? -15.534 -7.739 15.603 1.00 90.25 81 LEU A C 1
ATOM 619 O O . LEU A 1 81 ? -16.153 -7.217 16.531 1.00 90.25 81 LEU A O 1
ATOM 623 N N . GLY A 1 82 ? -15.861 -8.933 15.102 1.00 90.19 82 GLY A N 1
ATOM 624 C CA . GLY A 1 82 ? -17.004 -9.730 15.550 1.00 90.19 82 GLY A CA 1
ATOM 625 C C . GLY A 1 82 ? -16.697 -10.733 16.664 1.00 90.19 82 GLY A C 1
ATOM 626 O O . GLY A 1 82 ? -17.613 -11.395 17.149 1.00 90.19 82 GLY A O 1
ATOM 627 N N . MET A 1 83 ? -15.433 -10.884 17.070 1.00 88.62 83 MET A N 1
ATOM 628 C CA . MET A 1 83 ? -15.015 -11.933 18.001 1.00 88.62 83 MET A CA 1
ATOM 629 C C . MET A 1 83 ? -14.409 -11.393 19.293 1.00 88.62 83 MET A C 1
ATOM 631 O O . MET A 1 83 ? -13.649 -10.426 19.315 1.00 88.62 83 MET A O 1
ATOM 635 N N . LEU A 1 84 ? -14.725 -12.079 20.389 1.00 92.31 84 LEU A N 1
ATOM 636 C CA . LEU A 1 84 ? -14.137 -11.806 21.691 1.00 92.31 84 LEU A CA 1
ATOM 637 C C . LEU A 1 84 ? -12.765 -12.482 21.780 1.00 92.31 84 LEU A C 1
ATOM 639 O O . LEU A 1 84 ? -12.639 -13.685 21.544 1.00 92.31 84 LEU A O 1
ATOM 643 N N . ALA A 1 85 ? -11.735 -11.714 22.122 1.00 91.50 85 ALA A N 1
ATOM 644 C CA . ALA A 1 85 ? -10.364 -12.208 22.188 1.00 91.50 85 ALA A CA 1
ATOM 645 C C . ALA A 1 85 ? -9.559 -11.468 23.260 1.00 91.50 85 ALA A C 1
ATOM 647 O O . ALA A 1 85 ? -9.830 -10.316 23.577 1.00 91.50 85 ALA A O 1
ATOM 648 N N . TRP A 1 86 ? -8.534 -12.113 23.812 1.00 92.19 86 TRP A N 1
ATOM 649 C CA . TRP A 1 86 ? -7.570 -11.431 24.680 1.00 92.19 86 TRP A CA 1
ATOM 650 C C . TRP A 1 86 ? -6.544 -10.687 23.824 1.00 92.19 86 TRP A C 1
ATOM 652 O O . TRP A 1 86 ? -5.980 -11.286 22.912 1.00 92.19 86 TRP A O 1
ATOM 662 N N . VAL A 1 87 ? -6.297 -9.409 24.124 1.00 90.69 87 VAL A N 1
ATOM 663 C CA . VAL A 1 87 ? -5.215 -8.624 23.499 1.00 90.69 87 VAL A CA 1
ATOM 664 C C . VAL A 1 87 ? -3.950 -8.758 24.337 1.00 90.69 87 VAL A C 1
ATOM 666 O O . VAL A 1 87 ? -2.903 -9.129 23.820 1.00 90.69 87 VAL A O 1
ATOM 669 N N . ASP A 1 88 ? -4.077 -8.541 25.645 1.00 90.50 88 ASP A N 1
ATOM 670 C CA . ASP A 1 88 ? -3.043 -8.824 26.632 1.00 90.50 88 ASP A CA 1
ATOM 671 C C . ASP A 1 88 ? -3.690 -9.434 27.874 1.00 90.50 88 ASP A C 1
ATOM 673 O O . ASP A 1 88 ? -4.379 -8.771 28.650 1.00 90.50 88 ASP A O 1
ATOM 677 N N . ARG A 1 89 ? -3.461 -10.732 28.065 1.00 87.94 89 ARG A N 1
ATOM 678 C CA . ARG A 1 89 ? -4.002 -11.464 29.209 1.00 87.94 89 ARG A CA 1
ATOM 679 C C . ARG A 1 89 ? -3.357 -11.033 30.529 1.00 87.94 89 ARG A C 1
ATOM 681 O O . ARG A 1 89 ? -4.040 -11.056 31.547 1.00 87.94 89 ARG A O 1
ATOM 688 N N . ASN A 1 90 ? -2.082 -10.646 30.521 1.00 90.12 90 ASN A N 1
ATOM 689 C CA . ASN A 1 90 ? -1.360 -10.257 31.733 1.00 90.12 90 ASN A CA 1
ATOM 690 C C . ASN A 1 90 ? -1.734 -8.834 32.162 1.00 90.12 90 ASN A C 1
ATOM 692 O O . ASN A 1 90 ? -1.902 -8.580 33.351 1.00 90.12 90 ASN A O 1
ATOM 696 N N . GLY A 1 91 ? -1.925 -7.934 31.195 1.00 84.56 91 GLY A N 1
ATOM 697 C CA . GLY A 1 91 ? -2.437 -6.580 31.412 1.00 84.56 91 GLY A CA 1
ATOM 698 C C . GLY A 1 91 ? -3.954 -6.493 31.616 1.00 84.56 91 GLY A C 1
ATOM 699 O O . GLY A 1 91 ? -4.468 -5.405 31.860 1.00 84.56 91 GLY A O 1
ATOM 700 N N . GLY A 1 92 ? -4.688 -7.608 31.512 1.00 87.75 92 GLY A N 1
ATOM 701 C CA . GLY A 1 92 ? -6.147 -7.632 31.659 1.00 87.75 92 GLY A CA 1
ATOM 702 C C . GLY A 1 92 ? -6.906 -6.951 30.512 1.00 87.75 92 GLY A C 1
ATOM 703 O O . GLY A 1 92 ? -8.064 -6.576 30.682 1.00 87.75 92 GLY A O 1
ATOM 704 N N . ILE A 1 93 ? -6.278 -6.793 29.344 1.00 89.06 93 ILE A N 1
ATOM 705 C CA . ILE A 1 93 ? -6.843 -6.103 28.183 1.00 89.06 93 ILE A CA 1
ATOM 706 C C . ILE A 1 93 ? -7.477 -7.132 27.242 1.00 89.06 93 ILE A C 1
ATOM 708 O O . ILE A 1 93 ? -6.794 -7.956 26.624 1.00 89.06 93 ILE A O 1
ATOM 712 N N . ALA A 1 94 ? -8.798 -7.061 27.098 1.00 91.31 94 ALA A N 1
ATOM 713 C CA . ALA A 1 94 ? -9.567 -7.883 26.170 1.00 91.31 94 ALA A CA 1
ATOM 714 C C . ALA A 1 94 ? -10.196 -7.032 25.059 1.00 91.31 94 ALA A C 1
ATOM 716 O O . ALA A 1 94 ? -10.578 -5.882 25.265 1.00 91.31 94 ALA A O 1
ATOM 717 N N . ARG A 1 95 ? -10.326 -7.633 23.879 1.00 91.62 95 ARG A N 1
ATOM 718 C CA . ARG A 1 95 ? -11.121 -7.142 22.757 1.00 91.62 95 ARG A CA 1
ATOM 719 C C . ARG A 1 95 ? -12.529 -7.706 22.882 1.00 91.62 95 ARG A C 1
ATOM 721 O O . ARG A 1 95 ? -12.701 -8.919 23.011 1.00 91.62 95 ARG A O 1
ATOM 728 N N . ILE A 1 96 ? -13.516 -6.824 22.816 1.00 92.94 96 ILE A N 1
ATOM 729 C CA . ILE A 1 96 ? -14.938 -7.168 22.798 1.00 92.94 96 ILE A CA 1
ATOM 730 C C . ILE A 1 96 ? -15.532 -6.831 21.422 1.00 92.94 96 ILE A C 1
ATOM 732 O O . ILE A 1 96 ? -15.089 -5.849 20.818 1.00 92.94 96 ILE A O 1
ATOM 736 N N . PRO A 1 97 ? -16.517 -7.602 20.922 1.00 94.88 97 PRO A N 1
ATOM 737 C CA . PRO A 1 97 ? -17.225 -7.257 19.696 1.00 94.88 97 PRO A CA 1
ATOM 738 C C . PRO A 1 97 ? -17.868 -5.873 19.788 1.00 94.88 97 PRO A C 1
ATOM 740 O O . PRO A 1 97 ? -18.403 -5.505 20.839 1.00 94.88 97 PRO A O 1
ATOM 743 N N . ILE A 1 98 ? -17.854 -5.118 18.687 1.00 92.00 98 ILE A N 1
ATOM 744 C CA . ILE A 1 98 ? -18.364 -3.735 18.674 1.00 92.00 98 ILE A CA 1
ATOM 745 C C . ILE A 1 98 ? -19.839 -3.685 19.095 1.00 92.00 98 ILE A C 1
ATOM 747 O O . ILE A 1 98 ? -20.213 -2.834 19.901 1.00 92.00 98 ILE A O 1
ATOM 751 N N . ASP A 1 99 ? -20.668 -4.615 18.617 1.00 92.75 99 ASP A N 1
ATOM 752 C CA . ASP A 1 99 ? -22.094 -4.661 18.965 1.00 92.75 99 ASP A CA 1
ATOM 753 C C . ASP A 1 99 ? -22.324 -4.815 20.470 1.00 92.75 99 ASP A C 1
ATOM 755 O O . ASP A 1 99 ? -23.234 -4.210 21.038 1.00 92.75 99 ASP A O 1
ATOM 759 N N . ASP A 1 100 ? -21.486 -5.606 21.133 1.00 92.81 100 ASP A N 1
ATOM 760 C CA . ASP A 1 100 ? -21.586 -5.828 22.570 1.00 92.81 100 ASP A CA 1
ATOM 761 C C . ASP A 1 100 ? -21.026 -4.642 23.355 1.00 92.81 100 ASP A C 1
ATOM 763 O O . ASP A 1 100 ? -21.624 -4.240 24.353 1.00 92.81 100 ASP A O 1
ATOM 767 N N . ALA A 1 101 ? -19.955 -4.009 22.865 1.00 91.75 101 ALA A N 1
ATOM 768 C CA . ALA A 1 101 ? -19.460 -2.748 23.411 1.00 91.75 101 ALA A CA 1
ATOM 769 C C . ALA A 1 101 ? -20.544 -1.659 23.375 1.00 91.75 101 ALA A C 1
ATOM 771 O O . ALA A 1 101 ? -20.787 -0.991 24.380 1.00 91.75 101 ALA A O 1
ATOM 772 N N . MET A 1 102 ? -21.248 -1.522 22.246 1.00 93.38 102 MET A N 1
ATOM 773 C CA . MET A 1 102 ? -22.348 -0.567 22.104 1.00 93.38 102 MET A CA 1
ATOM 774 C C . MET A 1 102 ? -23.478 -0.853 23.097 1.00 93.38 102 MET A C 1
ATOM 776 O O . MET A 1 102 ? -23.965 0.074 23.743 1.00 93.38 102 MET A O 1
ATOM 780 N N . LYS A 1 103 ? -23.872 -2.122 23.271 1.00 94.50 103 LYS A N 1
ATOM 781 C CA . LYS A 1 103 ? -24.899 -2.514 24.255 1.00 94.50 103 LYS A CA 1
ATOM 782 C C . LYS A 1 103 ? -24.468 -2.205 25.686 1.00 94.50 103 LYS A C 1
ATOM 784 O O . LYS A 1 103 ? -25.277 -1.705 26.463 1.00 94.50 103 LYS A O 1
ATOM 789 N N . LEU A 1 104 ? -23.212 -2.489 26.033 1.00 92.19 104 LEU A N 1
ATOM 790 C CA . LEU A 1 104 ? -22.667 -2.219 27.364 1.00 92.19 104 LEU A CA 1
ATOM 791 C C . LEU A 1 104 ? -22.681 -0.721 27.668 1.00 92.19 104 LEU A C 1
ATOM 793 O O . LEU A 1 104 ? -23.189 -0.328 28.714 1.00 92.19 104 LEU A O 1
ATOM 797 N N . ILE A 1 105 ? -22.218 0.112 26.733 1.00 92.25 105 ILE A N 1
ATOM 798 C CA . ILE A 1 105 ? -22.230 1.575 26.885 1.00 92.25 105 ILE A CA 1
ATOM 799 C C . ILE A 1 105 ? -23.667 2.102 26.967 1.00 92.25 105 ILE A C 1
ATOM 801 O O . ILE A 1 105 ? -23.961 2.951 27.804 1.00 92.25 105 ILE A O 1
ATOM 805 N N . ALA A 1 106 ? -24.582 1.586 26.143 1.00 94.06 106 ALA A N 1
ATOM 806 C CA . ALA A 1 106 ? -25.988 1.982 26.191 1.00 94.06 106 ALA A CA 1
ATOM 807 C C . ALA A 1 106 ? -26.656 1.620 27.531 1.00 94.06 106 ALA A C 1
ATOM 809 O O . ALA A 1 106 ? -27.513 2.361 28.005 1.00 94.06 106 ALA A O 1
ATOM 810 N N . ALA A 1 107 ? -26.265 0.498 28.143 1.00 93.88 107 ALA A N 1
ATOM 811 C CA . ALA A 1 107 ? -26.824 0.035 29.410 1.00 93.88 107 ALA A CA 1
ATOM 812 C C . ALA A 1 107 ? -26.189 0.700 30.645 1.00 93.88 107 ALA A C 1
ATOM 814 O O . ALA A 1 107 ? -26.884 0.933 31.631 1.00 93.88 107 ALA A O 1
ATOM 815 N N . GLN A 1 108 ? -24.880 0.965 30.618 1.00 91.50 108 GLN A N 1
ATOM 816 C CA . GLN A 1 108 ? -24.092 1.368 31.794 1.00 91.50 108 GLN A CA 1
ATOM 817 C C . GLN A 1 108 ? -23.648 2.838 31.753 1.00 91.50 108 GLN A C 1
ATOM 819 O O . GLN A 1 108 ? -23.207 3.368 32.770 1.00 91.50 108 GLN A O 1
ATOM 824 N N . GLY A 1 109 ? -23.795 3.510 30.608 1.00 87.19 109 GLY A N 1
ATOM 825 C CA . GLY A 1 109 ? -23.218 4.830 30.361 1.00 87.19 109 GLY A CA 1
ATOM 826 C C . GLY A 1 109 ? -21.743 4.754 29.952 1.00 87.19 109 GLY A C 1
ATOM 827 O O . GLY A 1 109 ? -21.138 3.681 29.926 1.00 87.19 109 GLY A O 1
ATOM 828 N N . LEU A 1 110 ? -21.152 5.898 29.587 1.00 86.69 110 LEU A N 1
ATOM 829 C CA . LEU A 1 110 ? -19.718 5.955 29.293 1.00 86.69 110 LEU A CA 1
ATOM 830 C C . LEU A 1 110 ? -18.916 5.822 30.599 1.00 86.69 110 LEU A C 1
ATOM 832 O O . LEU A 1 110 ? -19.213 6.545 31.553 1.00 86.69 110 LEU A O 1
ATOM 836 N N . PRO A 1 111 ? -17.888 4.956 30.646 1.00 80.25 111 PRO A N 1
ATOM 837 C CA . PRO A 1 111 ? -16.989 4.900 31.788 1.00 80.25 111 PRO A CA 1
ATOM 838 C C . PRO A 1 111 ? -16.199 6.207 31.909 1.00 80.25 111 PRO A C 1
ATOM 840 O O . PRO A 1 111 ? -15.864 6.844 30.906 1.00 80.25 111 PRO A O 1
ATOM 843 N N . GLU A 1 112 ? -15.880 6.597 33.142 1.00 79.25 112 GLU A N 1
ATOM 844 C CA . GLU A 1 112 ? -14.999 7.733 33.391 1.00 79.25 112 GLU A CA 1
ATOM 845 C C . GLU A 1 112 ? -13.628 7.444 32.771 1.00 79.25 112 GLU A C 1
ATOM 847 O O . GLU A 1 112 ? -13.057 6.366 32.964 1.00 79.25 112 GLU A O 1
ATOM 852 N N . ALA A 1 113 ? -13.143 8.368 31.938 1.00 68.44 113 ALA A N 1
ATOM 853 C CA . ALA A 1 113 ? -11.944 8.145 31.147 1.00 68.44 113 ALA A CA 1
ATOM 854 C C . ALA A 1 113 ? -10.745 7.922 32.076 1.00 68.44 113 ALA A C 1
ATOM 856 O O . ALA A 1 113 ? -10.289 8.840 32.756 1.00 68.44 113 ALA A O 1
ATOM 857 N N . VAL A 1 114 ? -10.217 6.698 32.087 1.00 62.16 114 VAL A N 1
ATOM 858 C CA . VAL A 1 114 ? -8.956 6.398 32.760 1.00 62.16 114 VAL A CA 1
ATOM 859 C C . VAL A 1 114 ? -7.857 7.066 31.944 1.00 62.16 114 VAL A C 1
ATOM 861 O O . VAL A 1 114 ? -7.604 6.676 30.805 1.00 62.16 114 VAL A O 1
ATOM 864 N N . THR A 1 115 ? -7.231 8.104 32.498 1.00 57.59 115 THR A N 1
ATOM 865 C CA . THR A 1 115 ? -6.107 8.788 31.855 1.00 57.59 115 THR A CA 1
ATOM 866 C C . THR A 1 115 ? -4.988 7.769 31.626 1.00 57.59 115 THR A C 1
ATOM 868 O O . THR A 1 115 ? -4.463 7.232 32.606 1.00 57.59 115 THR A O 1
ATOM 871 N N . PRO A 1 116 ? -4.606 7.466 30.374 1.00 58.38 116 PRO A N 1
ATOM 872 C CA . PRO A 1 116 ? -3.533 6.518 30.127 1.00 58.38 116 PRO A CA 1
ATOM 873 C C . PRO A 1 116 ? -2.225 7.090 30.674 1.00 58.38 116 PRO A C 1
ATOM 875 O O . PRO A 1 116 ? -1.883 8.241 30.396 1.00 58.38 116 PRO A O 1
ATOM 878 N N . ALA A 1 117 ? -1.460 6.279 31.406 1.00 58.34 117 ALA A N 1
ATOM 879 C CA . ALA A 1 117 ? -0.122 6.654 31.870 1.00 58.34 117 ALA A CA 1
ATOM 880 C C . ALA A 1 117 ? 0.846 6.984 30.706 1.00 58.34 117 ALA A C 1
ATOM 882 O O . ALA A 1 117 ? 1.843 7.668 30.917 1.00 58.34 117 ALA A O 1
ATOM 883 N N . ALA A 1 118 ? 0.523 6.556 29.478 1.00 59.72 118 ALA A N 1
ATOM 884 C CA . ALA A 1 118 ? 1.315 6.755 28.262 1.00 59.72 118 ALA A CA 1
ATOM 885 C C . ALA A 1 118 ? 1.167 8.142 27.599 1.00 59.72 118 ALA A C 1
ATOM 887 O O . ALA A 1 118 ? 1.895 8.446 26.658 1.00 59.72 118 ALA A O 1
ATOM 888 N N . ALA A 1 119 ? 0.295 9.029 28.104 1.00 64.25 119 ALA A N 1
ATOM 889 C CA . ALA A 1 119 ? 0.070 10.347 27.493 1.00 64.25 119 ALA A CA 1
ATOM 890 C C . ALA A 1 119 ? 1.352 11.209 27.368 1.00 64.25 119 ALA A C 1
ATOM 892 O O . ALA A 1 119 ? 1.418 12.107 26.528 1.00 64.25 119 ALA A O 1
ATOM 893 N N . GLY A 1 120 ? 2.374 10.944 28.193 1.00 69.19 120 GLY A N 1
ATOM 894 C CA . GLY A 1 120 ? 3.682 11.599 28.101 1.00 69.19 120 GLY A CA 1
ATOM 895 C C . GLY A 1 120 ? 4.549 11.107 26.935 1.00 69.19 120 GLY A C 1
ATOM 896 O O . GLY A 1 120 ? 5.212 11.919 26.290 1.00 69.19 120 GLY A O 1
ATOM 897 N N . GLU A 1 121 ? 4.521 9.807 26.628 1.00 75.31 121 GLU A N 1
ATOM 898 C CA . GLU A 1 121 ? 5.275 9.219 25.509 1.00 75.31 121 GLU A CA 1
ATOM 899 C C . GLU A 1 121 ? 4.676 9.645 24.164 1.00 75.31 121 GLU A C 1
ATOM 901 O O . GLU A 1 121 ? 5.402 10.020 23.240 1.00 75.31 121 GLU A O 1
ATOM 906 N N . ASP A 1 122 ? 3.346 9.704 24.090 1.00 79.12 122 ASP A N 1
ATOM 907 C CA . ASP A 1 122 ? 2.621 10.170 22.908 1.00 79.12 122 ASP A CA 1
A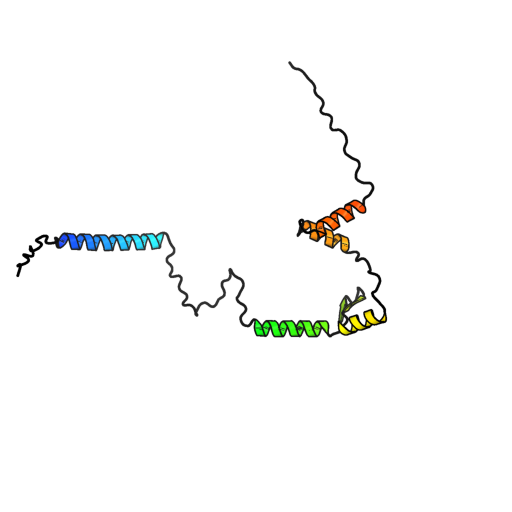TOM 908 C C . ASP A 1 122 ? 2.961 11.630 22.574 1.00 79.12 122 ASP A C 1
ATOM 910 O O . ASP A 1 122 ? 3.203 11.979 21.416 1.00 79.12 122 ASP A O 1
ATOM 914 N N . CYS A 1 123 ? 3.040 12.494 23.591 1.00 84.75 123 CYS A N 1
ATOM 915 C CA . CYS A 1 123 ? 3.438 13.886 23.401 1.00 84.75 123 CYS A CA 1
ATOM 916 C C . CYS A 1 123 ? 4.885 14.021 22.900 1.00 84.75 123 CYS A C 1
ATOM 918 O O . CYS A 1 123 ? 5.140 14.836 22.011 1.00 84.75 123 CYS A O 1
ATOM 920 N N . ALA A 1 124 ? 5.813 13.189 23.385 1.00 84.50 124 ALA A N 1
ATOM 921 C CA . ALA A 1 124 ? 7.194 13.180 22.902 1.00 84.50 124 ALA A CA 1
ATOM 922 C C . ALA A 1 124 ? 7.290 12.768 21.420 1.00 84.50 124 ALA A C 1
ATOM 924 O O . ALA A 1 124 ? 8.035 13.376 20.646 1.00 84.50 124 ALA A O 1
ATOM 925 N N . LEU A 1 125 ? 6.497 11.778 20.992 1.00 83.69 125 LEU A N 1
ATOM 926 C CA . LEU A 1 125 ? 6.424 11.361 19.588 1.00 83.69 125 LEU A CA 1
ATOM 927 C C . LEU A 1 125 ? 5.816 12.446 18.692 1.00 83.69 125 LEU A C 1
ATOM 929 O O . LEU A 1 125 ? 6.347 12.722 17.613 1.00 83.69 125 LEU A O 1
ATOM 933 N N . LEU A 1 126 ? 4.736 13.093 19.139 1.00 85.31 126 LEU A N 1
ATOM 934 C CA . LEU A 1 126 ? 4.077 14.170 18.395 1.00 85.31 126 LEU A CA 1
ATOM 935 C C . LEU A 1 126 ? 4.996 15.377 18.194 1.00 85.31 126 LEU A C 1
ATOM 937 O O . LEU A 1 126 ? 5.013 15.965 17.112 1.00 85.31 126 LEU A O 1
ATOM 941 N N . GLU A 1 127 ? 5.786 15.731 19.203 1.00 83.75 127 GLU A N 1
ATOM 942 C CA . GLU A 1 127 ? 6.757 16.820 19.110 1.00 83.75 127 GLU A CA 1
ATOM 943 C C . GLU A 1 127 ? 7.956 16.463 18.221 1.00 83.75 127 GLU A C 1
ATOM 945 O O . GLU A 1 127 ? 8.418 17.312 17.458 1.00 83.75 127 GLU A O 1
ATOM 950 N N . GLY A 1 128 ? 8.427 15.213 18.266 1.00 84.69 128 GLY A N 1
ATOM 951 C CA . GLY A 1 128 ? 9.564 14.757 17.465 1.00 84.69 128 GLY A CA 1
ATOM 952 C C . GLY A 1 128 ? 9.240 14.546 15.983 1.00 84.69 128 GLY A C 1
ATOM 953 O O . GLY A 1 128 ? 10.035 14.910 15.118 1.00 84.69 128 GLY A O 1
ATOM 954 N N . GLN A 1 129 ? 8.077 13.967 15.676 1.00 87.31 129 GLN A N 1
ATOM 955 C CA . GLN A 1 129 ? 7.720 13.565 14.310 1.00 87.31 129 GLN A CA 1
ATOM 956 C C . GLN A 1 129 ? 6.797 14.565 13.609 1.00 87.31 129 GLN A C 1
ATOM 958 O O . GLN A 1 129 ? 6.853 14.696 12.386 1.00 87.31 129 GLN A O 1
ATOM 963 N N . VAL A 1 130 ? 5.950 15.288 14.356 1.00 88.12 130 VAL A N 1
ATOM 964 C CA . VAL A 1 130 ? 4.925 16.176 13.779 1.00 88.12 130 VAL A CA 1
ATOM 965 C C . VAL A 1 130 ? 4.858 17.541 14.494 1.00 88.12 130 VAL A C 1
ATOM 967 O O . VAL A 1 130 ? 3.793 17.978 14.942 1.00 88.12 130 VAL A O 1
ATOM 970 N N . PRO A 1 131 ? 5.969 18.301 14.545 1.00 78.25 131 PRO A N 1
ATOM 971 C CA . PRO A 1 131 ? 6.096 19.492 15.394 1.00 78.25 131 PRO A CA 1
ATOM 972 C C . PRO A 1 131 ? 5.132 20.643 15.056 1.00 78.25 131 PRO A C 1
ATOM 974 O O . PRO A 1 131 ? 4.879 21.506 15.901 1.00 78.25 131 PRO A O 1
ATOM 977 N N . ARG A 1 132 ? 4.590 20.692 13.828 1.00 83.12 132 ARG A N 1
ATOM 978 C CA . ARG A 1 132 ? 3.627 21.730 13.402 1.00 83.12 132 ARG A CA 1
ATOM 979 C C . ARG A 1 132 ? 2.175 21.416 13.729 1.00 83.12 132 ARG A C 1
ATOM 981 O O . ARG A 1 132 ? 1.327 22.285 13.537 1.00 83.12 132 ARG A O 1
ATOM 988 N N . ALA A 1 133 ? 1.861 20.201 14.155 1.00 85.94 133 ALA A N 1
ATOM 989 C CA . ALA A 1 133 ? 0.474 19.857 14.385 1.00 85.94 133 ALA A CA 1
ATOM 990 C C . ALA A 1 133 ? -0.057 20.569 15.647 1.00 85.94 133 ALA A C 1
ATOM 992 O O . ALA A 1 133 ? 0.689 20.716 16.622 1.00 85.94 133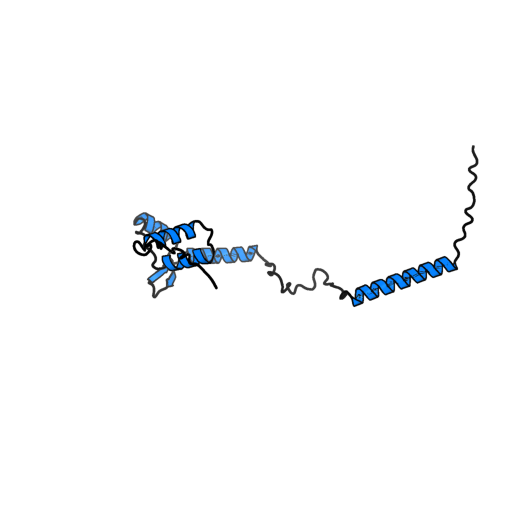 ALA A O 1
ATOM 993 N N . PRO A 1 134 ? -1.326 21.019 15.664 1.00 84.12 134 PRO A N 1
ATOM 994 C CA . PRO A 1 134 ? -1.893 21.746 16.803 1.00 84.12 134 PRO A CA 1
ATOM 995 C C . PRO A 1 134 ? -1.793 20.950 18.113 1.00 84.12 134 PRO A C 1
ATOM 997 O O . PRO A 1 134 ? -1.558 21.529 19.173 1.00 84.12 134 PRO A O 1
ATOM 1000 N N . GLN A 1 135 ? -1.857 19.619 18.039 1.00 84.25 135 GLN A N 1
ATOM 1001 C CA . GLN A 1 135 ? -1.673 18.722 19.178 1.00 84.25 135 GLN A CA 1
ATOM 1002 C C . GLN A 1 135 ? -0.286 18.818 19.835 1.00 84.25 135 GLN A C 1
ATOM 1004 O O . GLN A 1 135 ? -0.202 18.768 21.058 1.00 84.25 135 GLN A O 1
ATOM 1009 N N . ALA A 1 136 ? 0.787 19.056 19.071 1.00 85.50 136 ALA A N 1
ATOM 1010 C CA . ALA A 1 136 ? 2.123 19.264 19.636 1.00 85.50 136 ALA A CA 1
ATOM 1011 C C . ALA A 1 136 ? 2.212 20.593 20.412 1.00 85.50 136 ALA A C 1
ATOM 1013 O O . ALA A 1 136 ? 3.013 20.736 21.332 1.00 85.50 136 ALA A O 1
ATOM 1014 N N . GLY A 1 137 ? 1.385 21.585 20.060 1.00 84.88 137 GLY A N 1
ATOM 1015 C CA . GLY A 1 137 ? 1.236 22.816 20.843 1.00 84.88 137 GLY A CA 1
ATOM 1016 C C . GLY A 1 137 ? 0.508 22.581 22.168 1.00 84.88 137 GLY A C 1
ATOM 1017 O O . GLY A 1 137 ? 0.903 23.134 23.192 1.00 84.88 137 GLY A O 1
ATOM 1018 N N . ILE A 1 138 ? -0.514 21.721 22.165 1.00 86.19 138 ILE A N 1
ATOM 1019 C CA . ILE A 1 138 ? -1.265 21.341 23.371 1.00 86.19 138 ILE A CA 1
ATOM 1020 C C . ILE A 1 138 ? -0.375 20.546 24.337 1.00 86.19 138 ILE A C 1
ATOM 1022 O O . ILE A 1 138 ? -0.425 20.792 25.541 1.00 86.19 138 ILE A O 1
ATOM 1026 N N . CYS A 1 139 ? 0.464 19.640 23.823 1.00 87.69 139 CYS A N 1
ATOM 1027 C CA . CYS A 1 139 ? 1.447 18.895 24.616 1.00 87.69 139 CYS A CA 1
ATOM 1028 C C . CYS A 1 139 ? 2.428 19.826 25.340 1.00 87.69 139 CYS A C 1
ATOM 1030 O O . CYS A 1 139 ? 2.523 19.772 26.567 1.00 87.69 139 CYS A O 1
ATOM 1032 N N . ARG A 1 140 ? 3.045 20.770 24.615 1.00 84.19 140 ARG A N 1
ATOM 1033 C CA . ARG A 1 140 ? 3.931 21.790 25.202 1.00 84.19 140 ARG A CA 1
ATOM 1034 C C . ARG A 1 140 ? 3.227 22.649 26.249 1.00 84.19 140 ARG A C 1
ATOM 1036 O O . ARG A 1 140 ? 3.737 22.805 27.352 1.00 84.19 140 ARG A O 1
ATOM 1043 N N . ALA A 1 141 ? 2.022 23.136 25.947 1.00 84.06 141 ALA A N 1
ATOM 1044 C CA . ALA A 1 141 ? 1.250 23.958 26.878 1.00 84.06 141 ALA A CA 1
ATOM 1045 C C . ALA A 1 141 ? 0.875 23.204 28.169 1.00 84.06 141 ALA A C 1
ATOM 1047 O O . ALA A 1 141 ? 0.890 23.788 29.252 1.00 84.06 141 ALA A O 1
ATOM 1048 N N . ARG A 1 142 ? 0.561 21.904 28.077 1.00 81.00 142 ARG A N 1
ATOM 1049 C CA . ARG A 1 142 ? 0.309 21.051 29.250 1.00 81.00 142 ARG A CA 1
ATOM 1050 C C . ARG A 1 142 ? 1.581 20.777 30.051 1.00 81.00 142 ARG A C 1
ATOM 1052 O O . ARG A 1 142 ? 1.515 20.802 31.277 1.00 81.00 142 ARG A O 1
ATOM 1059 N N . ALA A 1 143 ? 2.717 20.559 29.388 1.00 76.44 143 ALA A N 1
ATOM 1060 C CA . ALA A 1 143 ? 4.012 20.402 30.050 1.00 76.44 143 ALA A CA 1
ATOM 1061 C C . ALA A 1 143 ? 4.421 21.682 30.803 1.00 76.44 143 ALA A C 1
ATOM 1063 O O . ALA A 1 143 ? 4.803 21.617 31.969 1.00 76.44 143 ALA A O 1
ATOM 1064 N N . ASP A 1 144 ? 4.245 22.850 30.178 1.00 74.62 144 ASP A N 1
ATOM 1065 C CA . ASP A 1 144 ? 4.479 24.155 30.806 1.00 74.62 144 ASP A CA 1
ATOM 1066 C C . ASP A 1 144 ? 3.561 24.379 32.027 1.00 74.62 144 ASP A C 1
ATOM 1068 O O . ASP A 1 144 ? 4.002 24.906 33.049 1.00 74.62 144 ASP A O 1
ATOM 1072 N N . ALA A 1 145 ? 2.294 23.952 31.956 1.00 71.00 145 ALA A N 1
ATOM 1073 C CA . ALA A 1 145 ? 1.334 24.074 33.057 1.00 71.00 145 ALA A CA 1
ATOM 1074 C C . ALA A 1 145 ? 1.604 23.106 34.228 1.00 71.00 145 ALA A C 1
ATOM 1076 O O . ALA A 1 145 ? 1.271 23.420 35.371 1.00 71.00 145 ALA A O 1
ATOM 1077 N N . ALA A 1 146 ? 2.216 21.947 33.967 1.00 63.06 146 ALA A N 1
ATOM 1078 C CA . ALA A 1 146 ? 2.577 20.962 34.990 1.00 63.06 146 ALA A CA 1
ATOM 1079 C C . ALA A 1 146 ? 3.832 21.349 35.801 1.00 63.06 146 ALA A C 1
ATOM 1081 O O . ALA A 1 146 ? 4.068 20.783 36.870 1.00 63.06 146 ALA A O 1
ATOM 1082 N N . GLN A 1 147 ? 4.616 22.332 35.338 1.00 53.22 147 GLN A N 1
ATOM 1083 C CA . GLN A 1 147 ? 5.867 22.772 35.967 1.00 53.22 147 GLN A CA 1
ATOM 1084 C C . GLN A 1 147 ? 5.797 24.243 36.451 1.00 53.22 147 GLN A C 1
ATOM 1086 O O . GLN A 1 147 ? 6.530 25.099 35.950 1.00 53.22 147 GLN A O 1
ATOM 1091 N N . PRO A 1 148 ? 4.961 24.591 37.452 1.00 52.03 148 PRO A N 1
ATOM 1092 C CA . PRO A 1 148 ? 4.716 25.993 37.813 1.00 52.03 148 PRO A CA 1
ATOM 1093 C C . PRO A 1 148 ? 5.928 26.753 38.395 1.00 52.03 148 PRO A C 1
ATOM 1095 O O . PRO A 1 148 ? 5.892 27.978 38.441 1.00 52.03 148 PRO A O 1
ATOM 1098 N N . ASN A 1 149 ? 7.019 26.080 38.797 1.00 56.94 149 ASN A N 1
ATOM 1099 C CA . ASN A 1 149 ? 8.126 26.706 39.545 1.00 56.94 149 ASN A CA 1
ATOM 1100 C C . ASN A 1 149 ? 9.504 26.731 38.842 1.00 56.94 149 ASN A C 1
ATOM 1102 O O . ASN A 1 149 ? 10.501 27.023 39.497 1.00 56.94 149 ASN A O 1
ATOM 1106 N N . ALA A 1 150 ? 9.610 26.455 37.536 1.00 53.84 150 ALA A N 1
ATOM 1107 C CA . ALA A 1 150 ? 10.920 26.408 36.855 1.00 53.84 150 ALA A CA 1
ATOM 1108 C C . ALA A 1 150 ? 11.313 27.678 36.066 1.00 53.84 150 ALA A C 1
ATOM 1110 O O . ALA A 1 150 ? 12.469 27.812 35.668 1.00 53.84 150 ALA A O 1
ATOM 1111 N N . ARG A 1 151 ? 10.403 28.639 35.840 1.00 51.44 151 ARG A N 1
ATOM 1112 C CA . ARG A 1 151 ? 10.716 29.884 35.106 1.00 51.44 151 ARG A CA 1
ATOM 1113 C C . ARG A 1 151 ? 11.005 31.047 36.059 1.00 51.44 151 ARG A C 1
ATOM 1115 O O . ARG A 1 151 ? 10.171 31.923 36.256 1.00 51.44 151 ARG A O 1
ATOM 1122 N N . ALA A 1 152 ? 12.220 31.095 36.606 1.00 40.78 152 ALA A N 1
ATOM 1123 C CA . ALA A 1 152 ? 12.809 32.377 36.993 1.00 40.78 152 ALA A CA 1
ATOM 1124 C C . ALA A 1 152 ? 13.342 33.069 35.719 1.00 40.78 152 ALA A C 1
ATOM 1126 O O . ALA A 1 152 ? 14.036 32.420 34.930 1.00 40.78 152 ALA A O 1
ATOM 1127 N N . PRO A 1 153 ? 13.033 34.354 35.466 1.00 47.19 153 PRO A N 1
ATOM 1128 C CA . PRO A 1 153 ? 13.587 35.067 34.323 1.00 47.19 153 PRO A CA 1
ATOM 1129 C C . PRO A 1 153 ? 15.082 35.299 34.564 1.00 47.19 153 PRO A C 1
ATOM 1131 O O . PRO A 1 153 ? 15.465 35.874 35.582 1.00 47.19 153 PRO A O 1
ATOM 1134 N N . GLN A 1 154 ? 15.935 34.869 33.631 1.00 47.66 154 GLN A N 1
ATOM 1135 C CA . GLN A 1 154 ? 17.347 35.253 33.619 1.00 47.66 154 GLN A CA 1
ATOM 1136 C C . GLN A 1 154 ? 17.443 36.768 33.387 1.00 47.66 154 GLN A C 1
ATOM 1138 O O . GLN A 1 154 ? 17.413 37.251 32.257 1.00 47.66 154 GLN A O 1
ATOM 1143 N N . GLN A 1 155 ? 17.509 37.524 34.481 1.00 47.59 155 GLN A N 1
ATOM 1144 C CA . GLN A 1 155 ? 17.860 38.936 34.492 1.00 47.59 155 GLN A CA 1
ATOM 1145 C C . GLN A 1 155 ? 19.387 39.081 34.483 1.00 47.59 155 GLN A C 1
ATOM 1147 O O . GLN A 1 155 ? 20.071 38.552 35.354 1.00 47.59 155 GLN A O 1
ATOM 1152 N N . GLY A 1 156 ? 19.896 39.865 33.530 1.00 45.06 156 GLY A N 1
ATOM 1153 C CA . GLY A 1 156 ? 21.139 40.619 33.693 1.00 45.06 156 GLY A CA 1
ATOM 1154 C C . GLY A 1 156 ? 22.439 39.918 33.300 1.00 45.06 156 GLY A C 1
ATOM 1155 O O . GLY A 1 156 ? 23.246 39.587 34.159 1.00 45.06 156 GLY A O 1
ATOM 1156 N N . GLN A 1 157 ? 22.732 39.842 32.000 1.00 52.88 157 GLN A N 1
ATOM 1157 C CA . GLN A 1 157 ? 24.125 39.949 31.552 1.00 52.88 157 GLN A CA 1
ATOM 1158 C C . GLN A 1 157 ? 24.389 41.413 31.203 1.00 52.88 157 GLN A C 1
ATOM 1160 O O . GLN A 1 157 ? 24.185 41.865 30.079 1.00 52.88 157 GLN A O 1
ATOM 1165 N N . ALA A 1 158 ? 24.771 42.171 32.230 1.00 42.66 158 ALA A N 1
ATOM 1166 C CA . ALA A 1 158 ? 25.340 43.495 32.069 1.00 42.66 158 ALA A CA 1
ATOM 1167 C C . ALA A 1 158 ? 26.720 43.344 31.415 1.00 42.66 158 ALA A C 1
ATOM 1169 O O . ALA A 1 158 ? 27.584 42.638 31.931 1.00 42.66 158 ALA A O 1
ATOM 1170 N N . ALA A 1 159 ? 26.913 43.999 30.275 1.00 50.12 159 ALA A N 1
ATOM 1171 C CA . ALA A 1 159 ? 28.220 44.153 29.659 1.00 50.12 159 ALA A CA 1
ATOM 1172 C C . ALA A 1 159 ? 29.099 45.065 30.537 1.00 50.12 159 ALA A C 1
ATOM 1174 O O . ALA A 1 159 ? 28.673 46.184 30.835 1.00 50.12 159 ALA A O 1
ATOM 1175 N N . PRO A 1 160 ? 30.322 44.666 30.926 1.00 51.34 160 PRO A N 1
ATOM 1176 C CA . PRO A 1 160 ? 31.286 45.614 31.451 1.00 51.34 160 PRO A CA 1
ATOM 1177 C C . PRO A 1 160 ? 32.088 46.234 30.300 1.00 51.34 160 PRO A C 1
ATOM 1179 O O . PRO A 1 160 ? 32.795 45.555 29.556 1.00 51.34 160 PRO A O 1
ATOM 1182 N N . ALA A 1 161 ? 31.974 47.555 30.180 1.00 46.69 161 ALA A N 1
ATOM 1183 C CA . ALA A 1 161 ? 32.915 48.402 29.466 1.00 46.69 161 ALA A CA 1
ATOM 1184 C C . ALA A 1 161 ? 34.123 48.715 30.366 1.00 46.69 161 ALA A C 1
ATOM 1186 O O . ALA A 1 161 ? 33.935 49.183 31.483 1.00 46.69 161 ALA A O 1
ATOM 1187 N N . MET A 1 162 ? 35.339 48.492 29.862 1.00 44.97 162 MET A N 1
ATOM 1188 C CA . MET A 1 162 ? 36.640 49.042 30.299 1.00 44.97 162 MET A CA 1
ATOM 1189 C C . MET A 1 162 ? 37.636 48.626 29.196 1.00 44.97 162 MET A C 1
ATOM 1191 O O . MET A 1 162 ? 37.638 47.469 28.803 1.00 44.97 162 MET A O 1
ATOM 1195 N N . GLY A 1 163 ? 38.454 49.455 28.551 1.00 42.03 163 GLY A N 1
ATOM 1196 C CA . GLY A 1 163 ? 39.010 50.748 28.925 1.00 42.03 163 GLY A CA 1
ATOM 1197 C C . GLY A 1 163 ? 40.542 50.632 29.000 1.00 42.03 163 GLY A C 1
ATOM 1198 O O . GLY A 1 163 ? 41.040 50.105 29.980 1.00 42.03 163 GLY A O 1
ATOM 1199 N N . ALA A 1 164 ? 41.233 51.170 27.981 1.00 42.53 164 ALA A N 1
ATOM 1200 C CA . ALA A 1 164 ? 42.645 51.610 27.934 1.00 42.53 164 ALA A CA 1
ATOM 1201 C C . ALA A 1 164 ? 43.821 50.585 27.960 1.00 42.53 164 ALA A C 1
ATOM 1203 O O . ALA A 1 164 ? 44.065 49.931 28.964 1.00 42.53 164 ALA A O 1
ATOM 1204 N N . ARG A 1 165 ? 44.555 50.523 26.822 1.00 38.78 165 ARG A N 1
ATOM 1205 C CA . ARG A 1 165 ? 45.992 50.871 26.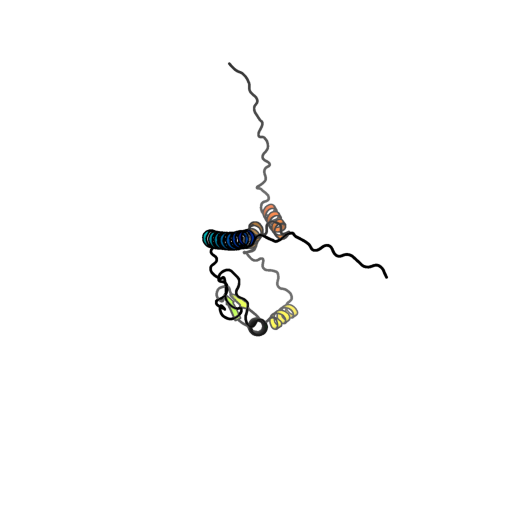551 1.00 38.78 165 ARG A CA 1
ATOM 1206 C C . ARG A 1 165 ? 47.056 50.660 27.656 1.00 38.78 165 ARG A C 1
ATOM 1208 O O . ARG A 1 165 ? 46.724 50.818 28.824 1.00 38.78 165 ARG A O 1
ATOM 1215 N N . PRO A 1 166 ? 48.353 50.415 27.341 1.00 59.00 166 PRO A N 1
ATOM 1216 C CA . PRO A 1 166 ? 49.180 51.031 26.276 1.00 59.00 166 PRO A CA 1
ATOM 1217 C C . PRO A 1 166 ? 49.268 50.282 24.943 1.00 59.00 166 PRO A C 1
ATOM 1219 O O . PRO A 1 166 ? 49.445 49.047 24.954 1.00 59.00 166 PRO A O 1
#

pLDDT: mean 77.06, std 16.76, range [38.78, 97.75]

Radius of gyration: 41.25 Å; chains: 1; bounding box: 76×64×117 Å

Secondary structure (DSSP, 8-state):
-----PPP---PPPHHHHHHHHHHHHHHHHHHHHHHHHHS--------TTS--S--TTSPPPPS-HHHHHHHHHHHHHHHHHS-EEEETTTTEEE--HHHHHHHHHHH-PPP----TTHHHHHHHHHHH-TTSHHHHHHHHHHHHH-TT--------PPPP-----

Sequence (166 aa):
MAKVVRHPETRDVWPRALVLIGLGLLVFLALAALGLRLIFDTAPFWPLAGTQMNGSAAGPALQDFPGADLAVFRQQEDRELGMLAWVDRNGGIARIPIDDAMKLIAAQGLPEAVTPAAAGEDCALLEGQVPRAPQAGICRARADAAQPNARAPQQGQAAPAMGARP

Foldseek 3Di:
DDDPDDDPDPPPDDVVVVVVVVVVVVVVVVVVVVVCVVVPVPPPPDDDVPPPPPPDPPDDDDDPCVPVVVVVVVVVVVVQQQDWAAPDVVVVRIHDRPVVVVVCCVVPNDDDDDDDPCPLVVLVCCCVPPVPDVVVVVSVVVVCVVCVPDDDDPDDPDDDDDDDDD